Protein AF-A0A3B1DV76-F1 (afdb_monomer_lite)

Secondary structure (DSSP, 8-state):
-PPP-----EEEE-TTT--EEEE-HHHHHIIIIIS---TT----S-HHHHHHHHHHHHHHHHHHHHHH-SS--HHHHHHHHHHHHHHHHTTSS-GGGHHHHHHHHHTTTTSS---HHHHHHHHHHHHHHHHHHTT-

Sequence (136 aa):
TVAVTHYYDVARQCTDCGRMFIFFAAEQQHWYEDLQFGLDSDCVRCVPCRKQQQGIANIRQQYEDLFHQPDRTTDQCITMAECCLDLIERGVFTPKQTQRIHMLLNCVADEDTLGDRVVLIRKRLHNIERNSENAV

Structure (mmCIF, N/CA/C/O backbone):
data_AF-A0A3B1DV76-F1
#
_entry.id   AF-A0A3B1DV76-F1
#
loop_
_atom_site.group_PDB
_atom_site.id
_atom_site.type_symbol
_atom_site.label_atom_id
_atom_site.label_alt_id
_atom_site.label_comp_id
_atom_site.label_asym_id
_atom_site.label_entity_id
_atom_site.label_seq_id
_atom_site.pdbx_PDB_ins_code
_atom_site.Cartn_x
_atom_site.Cartn_y
_atom_site.Cartn_z
_atom_site.occupancy
_atom_site.B_iso_or_equiv
_atom_site.auth_seq_id
_atom_site.auth_comp_id
_atom_site.auth_asym_id
_atom_site.auth_atom_id
_atom_site.pdbx_PDB_model_num
ATOM 1 N N . THR A 1 1 ? 33.702 -2.768 -8.887 1.00 56.16 1 THR A N 1
ATOM 2 C CA . THR A 1 1 ? 32.423 -2.265 -9.424 1.00 56.16 1 THR A CA 1
ATOM 3 C C . THR A 1 1 ? 32.455 -2.411 -10.928 1.00 56.16 1 THR A C 1
ATOM 5 O O . THR A 1 1 ? 33.384 -1.922 -11.555 1.00 56.16 1 THR A O 1
ATOM 8 N N . VAL A 1 2 ? 31.522 -3.173 -11.502 1.00 56.81 2 VAL A N 1
ATOM 9 C CA . VAL A 1 2 ? 31.351 -3.228 -12.961 1.00 56.81 2 VAL A CA 1
ATOM 10 C C . VAL A 1 2 ? 30.721 -1.897 -13.358 1.00 56.81 2 VAL A C 1
ATOM 12 O O . VAL A 1 2 ? 29.646 -1.573 -12.862 1.00 56.81 2 VAL A O 1
ATOM 15 N N . ALA A 1 3 ? 31.407 -1.097 -14.170 1.00 59.94 3 ALA A N 1
ATOM 16 C CA . ALA A 1 3 ? 30.833 0.143 -14.672 1.00 59.94 3 ALA A CA 1
ATOM 17 C C . ALA A 1 3 ? 29.713 -0.205 -15.660 1.00 59.94 3 ALA A C 1
ATOM 19 O O . ALA A 1 3 ? 29.968 -0.873 -16.666 1.00 59.94 3 ALA A O 1
ATOM 20 N N . VAL A 1 4 ? 28.481 0.225 -15.376 1.00 67.81 4 VAL A N 1
ATOM 21 C CA . VAL A 1 4 ? 27.425 0.204 -16.391 1.00 67.81 4 VAL A CA 1
ATOM 22 C C . VAL A 1 4 ? 27.831 1.206 -17.450 1.00 67.81 4 VAL A C 1
ATOM 24 O O . VAL A 1 4 ? 28.042 2.378 -17.157 1.00 67.81 4 VAL A O 1
ATOM 27 N N . THR A 1 5 ? 28.009 0.736 -18.677 1.00 70.50 5 THR A N 1
ATOM 28 C CA . THR A 1 5 ? 28.458 1.616 -19.752 1.00 70.50 5 THR A CA 1
ATOM 29 C C . THR A 1 5 ? 27.288 2.388 -20.360 1.00 70.50 5 THR A C 1
ATOM 3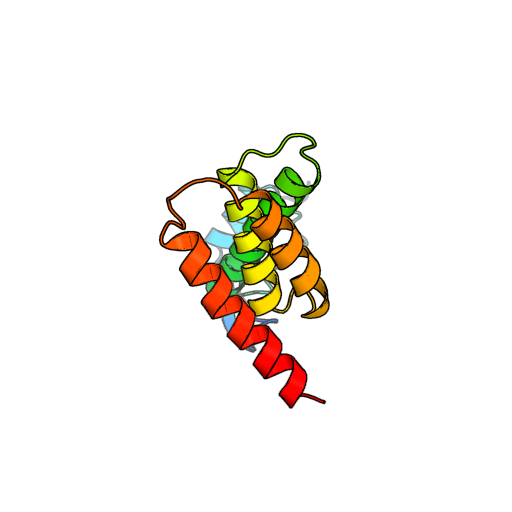1 O O . THR A 1 5 ? 27.499 3.511 -20.801 1.00 70.50 5 THR A O 1
ATOM 34 N N . HIS A 1 6 ? 26.070 1.818 -20.381 1.00 80.06 6 HIS A N 1
ATOM 35 C CA . HIS A 1 6 ? 24.884 2.420 -21.007 1.00 80.06 6 HIS A CA 1
ATOM 36 C C . HIS A 1 6 ? 23.571 1.862 -20.410 1.00 80.06 6 HIS A C 1
ATOM 38 O O . HIS A 1 6 ? 23.481 0.658 -20.161 1.00 80.06 6 HIS A O 1
ATOM 44 N N . TYR A 1 7 ? 22.544 2.709 -20.259 1.00 92.50 7 TYR A N 1
ATOM 45 C CA . TYR A 1 7 ? 21.154 2.319 -19.951 1.00 92.50 7 TYR A CA 1
ATOM 46 C C . TYR A 1 7 ? 20.286 2.376 -21.215 1.00 92.50 7 TYR A C 1
ATOM 48 O O . TYR A 1 7 ? 20.536 3.193 -22.101 1.00 92.50 7 TYR A O 1
ATOM 56 N N . TYR A 1 8 ? 19.257 1.533 -21.310 1.00 93.12 8 TYR A N 1
ATOM 57 C CA . TYR A 1 8 ? 18.388 1.449 -22.491 1.00 93.12 8 TYR A CA 1
ATOM 58 C C . TYR A 1 8 ? 16.941 1.169 -22.098 1.00 93.12 8 TYR A C 1
ATOM 60 O O . TYR A 1 8 ? 16.694 0.484 -21.116 1.00 93.12 8 TYR A O 1
ATOM 68 N N . ASP A 1 9 ? 15.974 1.677 -22.858 1.00 96.12 9 ASP A N 1
ATOM 69 C CA . ASP A 1 9 ? 14.558 1.434 -22.578 1.00 96.12 9 ASP A CA 1
ATOM 70 C C . ASP A 1 9 ? 14.209 -0.048 -22.752 1.00 96.12 9 ASP A C 1
ATOM 72 O O . ASP A 1 9 ? 14.526 -0.657 -23.777 1.00 96.12 9 ASP A O 1
ATOM 76 N N . VAL A 1 10 ? 13.522 -0.629 -21.764 1.00 95.19 10 VAL A N 1
ATOM 77 C CA . VAL A 1 10 ? 13.166 -2.052 -21.792 1.00 95.19 10 VAL A CA 1
ATOM 78 C C . VAL A 1 10 ? 11.679 -2.264 -21.582 1.00 95.19 10 VAL A C 1
ATOM 80 O O . VAL A 1 10 ? 11.111 -1.835 -20.581 1.00 95.19 10 VAL A O 1
ATOM 83 N N . ALA A 1 11 ? 11.035 -2.984 -22.500 1.00 97.06 11 ALA A N 1
ATOM 84 C CA . ALA A 1 11 ? 9.662 -3.425 -22.303 1.00 97.06 11 ALA A CA 1
ATOM 85 C C . ALA A 1 11 ? 9.591 -4.506 -21.208 1.00 97.06 11 ALA A C 1
ATOM 87 O O . ALA A 1 11 ? 10.357 -5.474 -21.199 1.00 97.06 11 ALA A O 1
ATOM 88 N N . ARG A 1 12 ? 8.643 -4.344 -20.287 1.00 97.06 12 ARG A N 1
ATOM 89 C CA . ARG A 1 12 ? 8.371 -5.234 -19.157 1.00 97.06 12 ARG A CA 1
ATOM 90 C C . ARG A 1 12 ? 6.877 -5.498 -19.045 1.00 97.06 12 ARG A C 1
ATOM 92 O O . ARG A 1 12 ? 6.055 -4.692 -19.483 1.00 97.06 12 ARG A O 1
ATOM 99 N N . GLN A 1 13 ? 6.530 -6.611 -18.413 1.00 97.94 13 GLN A N 1
ATOM 100 C CA . GLN A 1 13 ? 5.161 -6.928 -18.029 1.00 97.94 13 GLN A CA 1
ATOM 101 C C . GLN A 1 13 ? 5.034 -6.827 -16.511 1.00 97.94 13 GLN A C 1
ATOM 103 O O . GLN A 1 13 ? 5.850 -7.376 -15.777 1.00 97.94 13 GLN A O 1
ATOM 108 N N . CYS A 1 14 ? 4.027 -6.102 -16.028 1.00 98.19 14 CYS A N 1
ATOM 109 C CA . CYS A 1 14 ? 3.808 -5.944 -14.595 1.00 98.19 14 CYS A CA 1
ATOM 110 C C . CYS A 1 14 ? 3.360 -7.268 -13.970 1.00 98.19 14 CYS A C 1
ATOM 112 O O . CYS A 1 14 ? 2.336 -7.805 -14.381 1.00 98.19 14 CYS A O 1
ATOM 114 N N . THR A 1 15 ? 4.038 -7.730 -12.919 1.00 97.75 15 THR A N 1
ATOM 115 C CA . THR A 1 15 ? 3.650 -8.955 -12.194 1.00 97.75 15 THR A CA 1
ATOM 116 C C . THR A 1 15 ? 2.281 -8.847 -11.528 1.00 97.75 15 THR A C 1
ATOM 118 O O . THR A 1 15 ? 1.570 -9.837 -11.432 1.00 97.75 15 THR A O 1
ATOM 121 N N . ASP A 1 16 ? 1.907 -7.643 -11.080 1.00 96.38 16 ASP A N 1
ATOM 122 C CA . ASP A 1 16 ? 0.662 -7.435 -10.330 1.00 96.38 16 ASP A CA 1
ATOM 123 C C . ASP A 1 16 ? -0.565 -7.276 -11.249 1.00 96.38 16 ASP A C 1
ATOM 125 O O . ASP A 1 16 ? -1.567 -7.956 -11.061 1.00 96.38 16 ASP A O 1
ATOM 129 N N . CYS A 1 17 ? -0.514 -6.386 -12.251 1.00 97.12 17 CYS A N 1
ATOM 130 C CA . CYS A 1 17 ? -1.665 -6.104 -13.127 1.00 97.12 17 CYS A CA 1
ATOM 131 C C . CYS A 1 17 ? -1.543 -6.657 -14.556 1.00 97.12 17 CYS A C 1
ATOM 133 O O . CYS A 1 17 ? -2.433 -6.433 -15.371 1.00 97.12 17 CYS A O 1
ATOM 135 N N . GLY A 1 18 ? -0.433 -7.310 -14.907 1.00 97.62 18 GLY A N 1
ATOM 136 C CA . GLY A 1 18 ? -0.224 -7.927 -16.223 1.00 97.62 18 GLY A CA 1
ATOM 137 C C . GLY A 1 18 ? -0.007 -6.958 -17.390 1.00 97.62 18 GLY A C 1
ATOM 138 O O . GLY A 1 18 ? 0.259 -7.405 -18.506 1.00 97.62 18 GLY A O 1
ATOM 139 N N . ARG A 1 19 ? -0.098 -5.639 -17.176 1.00 97.69 19 ARG A N 1
ATOM 140 C CA . ARG A 1 19 ? 0.058 -4.651 -18.254 1.00 97.69 19 ARG A CA 1
ATOM 141 C C . ARG A 1 19 ? 1.511 -4.526 -18.714 1.00 97.69 19 ARG A C 1
ATOM 143 O O . ARG A 1 19 ? 2.430 -4.561 -17.890 1.00 97.69 19 ARG A O 1
ATOM 150 N N . MET A 1 20 ? 1.699 -4.278 -20.008 1.00 98.06 20 MET A N 1
ATOM 151 C CA . MET A 1 20 ? 3.000 -3.902 -20.562 1.00 98.06 20 MET A CA 1
ATOM 152 C C . MET A 1 20 ? 3.365 -2.471 -20.148 1.00 98.06 20 MET A C 1
ATOM 154 O O . MET A 1 20 ? 2.507 -1.587 -20.106 1.00 98.06 20 MET A O 1
ATOM 158 N N . PHE A 1 21 ? 4.633 -2.239 -19.827 1.00 98.00 21 PHE A N 1
ATOM 159 C CA . PHE A 1 21 ? 5.188 -0.917 -19.539 1.00 98.00 21 PHE A CA 1
ATOM 160 C C . PHE A 1 21 ? 6.670 -0.865 -19.925 1.00 98.00 21 PHE A C 1
ATOM 162 O O . PHE A 1 21 ? 7.278 -1.897 -20.195 1.00 98.00 21 PHE A O 1
ATOM 169 N N . ILE A 1 22 ? 7.243 0.336 -19.971 1.00 97.19 22 ILE A N 1
ATOM 170 C CA . ILE A 1 22 ? 8.665 0.536 -20.265 1.00 97.19 22 ILE A CA 1
ATOM 171 C C . ILE A 1 22 ? 9.390 0.842 -18.956 1.00 97.19 22 ILE A C 1
ATOM 173 O O . ILE A 1 22 ? 8.970 1.728 -18.211 1.00 97.19 22 ILE A O 1
ATOM 177 N N . PHE A 1 23 ? 10.462 0.103 -18.683 1.00 95.81 23 PHE A N 1
ATOM 178 C CA . PHE A 1 23 ? 11.481 0.478 -17.714 1.00 95.81 23 PHE A CA 1
ATOM 179 C C . PHE A 1 23 ? 12.488 1.377 -18.429 1.00 95.81 23 PHE A C 1
ATOM 181 O O . PHE A 1 23 ? 13.326 0.901 -19.196 1.00 95.81 23 PHE A O 1
ATOM 188 N N . PHE A 1 24 ? 12.336 2.687 -18.251 1.00 96.12 24 PHE A N 1
ATOM 189 C CA . PHE A 1 24 ? 13.107 3.672 -19.005 1.00 96.12 24 PHE A CA 1
ATOM 190 C C . PHE A 1 24 ? 14.581 3.663 -18.606 1.00 96.12 24 PHE A C 1
ATOM 192 O O . PHE A 1 24 ? 14.915 3.432 -17.443 1.00 96.12 24 PHE A O 1
ATOM 199 N N . ALA A 1 25 ? 15.456 3.999 -19.550 1.00 94.94 25 ALA A N 1
ATOM 200 C CA . ALA A 1 25 ? 16.884 4.178 -19.306 1.00 94.94 25 ALA A CA 1
ATOM 201 C C . ALA A 1 25 ? 17.153 5.196 -18.181 1.00 94.94 25 ALA A C 1
ATOM 203 O O . ALA A 1 25 ? 17.980 4.961 -17.305 1.00 94.94 25 ALA A O 1
ATOM 204 N N . ALA A 1 26 ? 16.395 6.297 -18.156 1.00 94.81 26 ALA A N 1
ATOM 205 C CA . ALA A 1 26 ? 16.487 7.303 -17.097 1.00 94.81 26 ALA A CA 1
ATOM 206 C C . ALA A 1 26 ? 16.046 6.761 -15.724 1.00 94.81 26 ALA A C 1
ATOM 208 O O . ALA A 1 26 ? 16.598 7.140 -14.695 1.00 94.81 26 ALA A O 1
ATOM 209 N N . GLU A 1 27 ? 15.060 5.857 -15.697 1.00 94.38 27 GLU A N 1
ATOM 210 C CA . GLU A 1 27 ? 14.607 5.230 -14.455 1.00 94.38 27 GLU A CA 1
ATOM 211 C C . GLU A 1 27 ? 15.655 4.245 -13.921 1.00 94.38 27 GLU A C 1
ATOM 213 O O . GLU A 1 27 ? 15.919 4.232 -12.723 1.00 94.38 27 GLU A O 1
ATOM 218 N N . GLN A 1 28 ? 16.290 3.474 -14.807 1.00 94.00 28 GLN A N 1
ATOM 219 C CA . GLN A 1 28 ? 17.423 2.607 -14.473 1.00 94.00 28 GLN A CA 1
ATOM 220 C C . GLN A 1 28 ? 18.572 3.402 -13.864 1.00 94.00 28 GLN A C 1
ATOM 222 O O . GLN A 1 28 ? 19.035 3.062 -12.778 1.00 94.00 28 GLN A O 1
ATOM 227 N N . GLN A 1 29 ? 18.980 4.490 -14.525 1.00 93.56 29 GLN A N 1
ATOM 228 C CA . GLN A 1 29 ? 20.029 5.365 -14.015 1.00 93.56 29 GLN A CA 1
ATOM 229 C C . GLN A 1 29 ? 19.715 5.832 -12.593 1.00 93.56 29 GLN A C 1
ATOM 231 O O . GLN A 1 29 ? 20.523 5.642 -11.691 1.00 93.56 29 GLN A O 1
ATOM 236 N N . HIS A 1 30 ? 18.509 6.358 -12.373 1.00 93.88 30 HIS A N 1
ATOM 237 C CA . HIS A 1 30 ? 18.086 6.807 -11.051 1.00 93.88 30 HIS A CA 1
ATOM 238 C C . HIS A 1 30 ? 18.117 5.676 -10.005 1.00 93.88 30 HIS A C 1
ATOM 240 O O . HIS A 1 30 ? 18.582 5.869 -8.884 1.00 93.88 30 HIS A O 1
ATOM 246 N N . TRP A 1 31 ? 17.653 4.473 -10.357 1.00 93.31 31 TRP A N 1
ATOM 247 C CA . TRP A 1 31 ? 17.644 3.327 -9.442 1.00 93.31 31 TRP A CA 1
ATOM 248 C C . TRP A 1 31 ? 19.051 2.908 -9.016 1.00 93.31 31 TRP A C 1
ATOM 250 O O . TRP A 1 31 ? 19.285 2.651 -7.835 1.00 93.31 31 TRP A O 1
ATOM 260 N N . TYR A 1 32 ? 19.981 2.829 -9.961 1.00 91.94 32 TYR A N 1
ATOM 261 C CA . TYR A 1 32 ? 21.314 2.304 -9.685 1.00 91.94 32 TYR A CA 1
ATOM 262 C C . TYR A 1 32 ? 22.270 3.370 -9.143 1.00 91.94 32 TYR A C 1
ATOM 264 O O . TYR A 1 32 ? 23.082 3.072 -8.271 1.00 91.94 32 TYR A O 1
ATOM 272 N N . GLU A 1 33 ? 22.173 4.611 -9.619 1.00 92.94 33 GLU A N 1
ATOM 273 C CA . GLU A 1 33 ? 23.104 5.686 -9.257 1.00 92.94 33 GLU A CA 1
ATOM 274 C C . GLU A 1 33 ? 22.601 6.534 -8.091 1.00 92.94 33 GLU A C 1
ATOM 276 O O . GLU A 1 33 ? 23.381 6.846 -7.196 1.00 92.94 33 GLU A O 1
ATOM 281 N N . ASP A 1 34 ? 21.312 6.868 -8.037 1.00 94.25 34 ASP A N 1
ATOM 282 C CA . ASP A 1 34 ? 20.800 7.734 -6.968 1.00 94.25 34 ASP A CA 1
ATOM 283 C C . ASP A 1 34 ? 20.286 6.911 -5.782 1.00 94.25 34 ASP A C 1
ATOM 285 O O . ASP A 1 34 ? 20.599 7.207 -4.629 1.00 94.25 34 ASP A O 1
ATOM 289 N N . LEU A 1 35 ? 19.519 5.849 -6.054 1.00 92.88 35 LEU A N 1
ATOM 290 C CA . LEU A 1 35 ? 18.952 4.978 -5.014 1.00 92.88 35 LEU A CA 1
ATOM 291 C C . LEU A 1 35 ? 19.892 3.839 -4.592 1.00 92.88 35 LEU A C 1
ATOM 293 O O . LEU A 1 35 ? 19.595 3.147 -3.618 1.00 92.88 35 LEU A O 1
ATOM 297 N N . GLN A 1 36 ? 21.021 3.662 -5.289 1.00 92.75 36 GLN A N 1
ATOM 298 C CA . GLN A 1 36 ? 22.057 2.666 -4.982 1.00 92.75 36 GLN A CA 1
ATOM 299 C C . GLN A 1 36 ? 21.534 1.216 -4.955 1.00 92.75 36 GLN A C 1
ATOM 301 O O . GLN A 1 36 ? 22.038 0.371 -4.211 1.00 92.75 36 GLN A O 1
ATOM 306 N N . PHE A 1 37 ? 20.518 0.903 -5.764 1.00 90.38 37 PHE A N 1
ATOM 307 C CA . PHE A 1 37 ? 20.087 -0.480 -5.956 1.00 90.38 37 PHE A CA 1
ATOM 308 C C . PHE A 1 37 ? 21.152 -1.294 -6.699 1.00 90.38 37 PHE A C 1
ATOM 310 O O . PHE A 1 37 ? 21.904 -0.772 -7.522 1.00 90.38 37 PHE A O 1
ATOM 317 N N . GLY A 1 38 ? 21.209 -2.600 -6.418 1.00 87.56 38 GLY A N 1
ATOM 318 C CA . GLY A 1 38 ? 22.108 -3.512 -7.122 1.00 87.56 38 GLY A CA 1
ATOM 319 C C . GLY A 1 38 ? 21.780 -3.570 -8.614 1.00 87.56 38 GLY A C 1
ATOM 320 O O . GLY A 1 38 ? 20.614 -3.483 -8.992 1.00 87.56 38 GLY A O 1
ATOM 321 N N . LEU A 1 39 ? 22.794 -3.738 -9.468 1.00 85.06 39 LEU A N 1
ATOM 322 C CA . LEU A 1 39 ? 22.619 -3.821 -10.929 1.00 85.06 39 LEU A CA 1
ATOM 323 C C . LEU A 1 39 ? 21.778 -5.026 -11.383 1.00 85.06 39 LEU A C 1
ATOM 325 O O . LEU A 1 39 ? 21.317 -5.072 -12.517 1.00 85.06 39 LEU A O 1
ATOM 329 N N . ASP A 1 40 ? 21.592 -6.004 -10.502 1.00 86.69 40 ASP A N 1
ATOM 330 C CA . ASP A 1 40 ? 20.695 -7.148 -10.651 1.00 86.69 40 ASP A CA 1
ATOM 331 C C . ASP A 1 40 ? 19.226 -6.819 -10.326 1.00 86.69 40 ASP A C 1
ATOM 333 O O . ASP A 1 40 ? 18.339 -7.635 -10.581 1.00 86.69 40 ASP A O 1
ATOM 337 N N . SER A 1 41 ? 18.945 -5.627 -9.792 1.00 89.56 41 SER A N 1
ATOM 338 C CA . SER A 1 41 ? 17.584 -5.173 -9.501 1.00 89.56 41 SER A CA 1
ATOM 339 C C . SER A 1 41 ? 16.832 -4.882 -10.796 1.00 89.56 41 SER A C 1
ATOM 341 O O . SER A 1 41 ? 17.287 -4.094 -11.625 1.00 89.56 41 SER A O 1
ATOM 343 N N . ASP A 1 42 ? 15.646 -5.474 -10.947 1.00 89.94 42 ASP A N 1
ATOM 344 C CA . ASP A 1 42 ? 14.792 -5.304 -12.125 1.00 89.94 42 ASP A CA 1
ATOM 345 C C . ASP A 1 42 ? 13.449 -4.657 -11.769 1.00 89.94 42 ASP A C 1
ATOM 347 O O . ASP A 1 42 ? 12.883 -4.823 -10.681 1.00 89.94 42 ASP A O 1
ATOM 351 N N . CYS A 1 43 ? 12.901 -3.928 -12.734 1.00 93.62 43 CYS A N 1
ATOM 352 C CA . CYS A 1 43 ? 11.614 -3.279 -12.604 1.00 93.62 43 CYS A CA 1
ATOM 353 C C . CYS A 1 43 ? 10.500 -4.240 -13.035 1.00 93.62 43 CYS A C 1
ATOM 355 O O . CYS A 1 43 ? 10.101 -4.292 -14.196 1.00 93.62 43 CYS A O 1
ATOM 357 N N . VAL A 1 44 ? 9.982 -5.010 -12.075 1.00 95.81 44 VAL A N 1
ATOM 358 C CA . VAL A 1 44 ? 8.957 -6.049 -12.322 1.00 95.81 44 VAL A CA 1
ATOM 359 C C . VAL A 1 44 ? 7.512 -5.547 -12.184 1.00 95.81 44 VAL A C 1
ATOM 361 O O . VAL A 1 44 ? 6.555 -6.239 -12.526 1.00 95.81 44 VAL A O 1
ATOM 364 N N . ARG A 1 45 ? 7.323 -4.320 -11.689 1.00 97.31 45 ARG A N 1
ATOM 365 C CA . ARG A 1 45 ? 6.007 -3.693 -11.488 1.00 97.31 45 ARG A CA 1
ATOM 366 C C . ARG A 1 45 ? 5.956 -2.338 -12.154 1.00 97.31 45 ARG A C 1
ATOM 368 O O . ARG A 1 45 ? 6.904 -1.570 -12.052 1.00 97.31 45 ARG A O 1
ATOM 375 N N . CYS A 1 46 ? 4.816 -2.004 -12.742 1.00 97.12 46 CYS A N 1
ATOM 376 C CA . CYS A 1 46 ? 4.586 -0.684 -13.317 1.00 97.12 46 CYS A CA 1
ATOM 377 C C . CYS A 1 46 ? 4.432 0.416 -12.243 1.00 97.12 46 CYS A C 1
ATOM 379 O O . CYS A 1 46 ? 4.113 0.124 -11.090 1.00 97.12 46 CYS A O 1
ATOM 381 N N . VAL A 1 47 ? 4.587 1.691 -12.636 1.00 95.12 47 VAL A N 1
ATOM 382 C CA . VAL A 1 47 ? 4.533 2.857 -11.722 1.00 95.12 47 VAL A CA 1
ATOM 383 C C . VAL A 1 47 ? 3.299 2.859 -10.796 1.00 95.12 47 VAL A C 1
ATOM 385 O O . VAL A 1 47 ? 3.494 2.990 -9.588 1.00 95.12 47 VAL A O 1
ATOM 388 N N . PRO A 1 48 ? 2.050 2.672 -11.274 1.00 96.75 48 PRO A N 1
ATOM 389 C CA . PRO A 1 48 ? 0.875 2.666 -10.403 1.00 96.75 48 PRO A CA 1
ATOM 390 C C . PRO A 1 48 ? 0.892 1.531 -9.382 1.00 96.75 48 PRO A C 1
ATOM 392 O O . PRO A 1 48 ? 0.627 1.779 -8.211 1.00 96.75 48 PRO A O 1
ATOM 395 N N . CYS A 1 49 ? 1.271 0.313 -9.787 1.00 96.94 49 CYS A N 1
ATOM 396 C CA . CYS A 1 49 ? 1.389 -0.810 -8.854 1.00 96.94 49 CYS A CA 1
ATOM 397 C C . CYS A 1 49 ? 2.491 -0.553 -7.820 1.00 96.94 49 CYS A C 1
ATOM 399 O O . CYS A 1 49 ? 2.275 -0.784 -6.638 1.00 96.94 49 CYS A O 1
ATOM 401 N N . ARG A 1 50 ? 3.644 0.008 -8.214 1.00 95.00 50 ARG A N 1
ATOM 402 C CA . ARG A 1 50 ? 4.691 0.384 -7.247 1.00 95.00 50 ARG A CA 1
ATOM 403 C C . ARG A 1 50 ? 4.211 1.452 -6.267 1.00 95.00 50 ARG A C 1
ATOM 405 O O . ARG A 1 50 ? 4.450 1.315 -5.074 1.00 95.00 50 ARG A O 1
ATOM 412 N N . LYS A 1 51 ? 3.492 2.476 -6.736 1.00 95.50 51 LYS A N 1
ATOM 413 C CA . LYS A 1 51 ? 2.891 3.509 -5.873 1.00 95.50 51 LYS A CA 1
ATOM 414 C C . LYS A 1 51 ? 1.859 2.923 -4.910 1.00 95.50 51 LYS A C 1
ATOM 416 O O . LYS A 1 51 ? 1.829 3.311 -3.748 1.00 95.50 51 LYS A O 1
ATOM 421 N N . GLN A 1 52 ? 1.059 1.962 -5.365 1.00 95.56 52 GLN A N 1
ATOM 422 C CA . GLN A 1 52 ? 0.119 1.243 -4.511 1.00 95.56 52 GLN A CA 1
ATOM 423 C C . GLN A 1 52 ? 0.846 0.439 -3.424 1.00 95.56 52 GLN A C 1
ATOM 425 O O . GLN A 1 52 ? 0.482 0.546 -2.256 1.00 95.56 52 GLN A O 1
ATOM 430 N N . GLN A 1 53 ? 1.899 -0.304 -3.785 1.00 95.25 53 GLN A N 1
ATOM 431 C CA . GLN A 1 53 ? 2.720 -1.052 -2.825 1.00 95.25 53 GLN A CA 1
ATOM 432 C C . GLN A 1 53 ? 3.413 -0.124 -1.819 1.00 95.25 53 GLN A C 1
ATOM 434 O O . GLN A 1 53 ? 3.410 -0.408 -0.627 1.00 95.25 53 GLN A O 1
ATOM 439 N N . GLN A 1 54 ? 3.941 1.018 -2.269 1.00 95.38 54 GLN A N 1
ATOM 440 C CA . GLN A 1 54 ? 4.498 2.048 -1.385 1.00 95.38 54 GLN A CA 1
ATOM 441 C C . GLN A 1 54 ? 3.440 2.589 -0.415 1.00 95.38 54 GLN A C 1
ATOM 443 O O . GLN A 1 54 ? 3.707 2.710 0.774 1.00 95.38 54 GLN A O 1
ATOM 448 N N . GLY A 1 55 ? 2.222 2.859 -0.893 1.00 96.62 55 GLY A N 1
ATOM 449 C CA . GLY A 1 55 ? 1.114 3.279 -0.035 1.00 96.62 55 GLY A CA 1
ATOM 450 C C . GLY A 1 55 ? 0.766 2.232 1.027 1.00 96.62 55 GLY A C 1
ATOM 451 O O . GLY A 1 55 ? 0.612 2.577 2.194 1.00 96.62 55 GLY A O 1
ATOM 452 N N . ILE A 1 56 ? 0.708 0.951 0.647 1.00 96.62 56 ILE A N 1
ATOM 453 C CA . ILE A 1 56 ? 0.500 -0.162 1.586 1.00 96.62 56 ILE A CA 1
ATOM 454 C C . ILE A 1 56 ? 1.629 -0.228 2.619 1.00 96.62 56 ILE A C 1
ATOM 456 O O . ILE A 1 56 ? 1.351 -0.346 3.810 1.00 96.62 56 ILE A O 1
ATOM 460 N N . ALA A 1 57 ? 2.886 -0.135 2.178 1.00 96.69 57 ALA A N 1
ATOM 461 C CA . ALA A 1 57 ? 4.050 -0.166 3.058 1.00 96.69 57 ALA A CA 1
ATOM 462 C C . ALA A 1 57 ? 4.030 0.992 4.066 1.00 96.69 57 ALA A C 1
ATOM 464 O O . ALA A 1 57 ? 4.274 0.765 5.245 1.00 96.69 57 ALA A O 1
ATOM 465 N N . ASN A 1 58 ? 3.651 2.197 3.635 1.00 97.50 58 ASN A N 1
ATOM 466 C CA . ASN A 1 58 ? 3.535 3.359 4.516 1.00 97.50 58 ASN A CA 1
ATOM 467 C C . ASN A 1 58 ? 2.443 3.171 5.580 1.00 97.50 58 ASN A C 1
ATOM 469 O O . ASN A 1 58 ? 2.692 3.414 6.757 1.00 97.50 58 ASN A O 1
ATOM 473 N N . ILE A 1 59 ? 1.254 2.696 5.185 1.00 97.50 59 ILE A N 1
ATOM 474 C CA . ILE A 1 59 ? 0.155 2.414 6.128 1.00 97.50 59 ILE A CA 1
ATOM 475 C C . ILE A 1 59 ? 0.578 1.330 7.125 1.00 97.50 59 ILE A C 1
ATOM 477 O O . ILE A 1 59 ? 0.292 1.420 8.317 1.00 97.50 59 ILE A O 1
ATOM 481 N N . ARG A 1 60 ? 1.282 0.300 6.644 1.00 96.75 60 ARG A N 1
ATOM 482 C CA . ARG A 1 60 ? 1.800 -0.773 7.491 1.00 96.75 60 ARG A CA 1
ATOM 483 C C . ARG A 1 60 ? 2.838 -0.262 8.486 1.00 96.75 60 ARG A C 1
ATOM 485 O O . ARG A 1 60 ? 2.731 -0.605 9.657 1.00 96.75 60 ARG A O 1
ATOM 492 N N . GLN A 1 61 ? 3.780 0.567 8.044 1.00 97.06 61 GLN A N 1
ATOM 493 C CA . GLN A 1 61 ? 4.770 1.181 8.925 1.00 97.06 61 GLN A CA 1
ATOM 494 C C . GLN A 1 61 ? 4.080 2.009 10.012 1.00 97.06 61 GLN A C 1
ATOM 496 O O . GLN A 1 61 ? 4.333 1.797 11.189 1.00 97.06 61 GLN A O 1
ATOM 501 N N . GLN A 1 62 ? 3.126 2.866 9.635 1.00 97.38 62 GLN A N 1
ATOM 502 C CA . GLN A 1 62 ? 2.365 3.674 10.589 1.00 97.38 62 GLN A CA 1
ATOM 503 C C . GLN A 1 62 ? 1.594 2.811 11.600 1.00 97.38 62 GLN A C 1
ATOM 505 O O . GLN A 1 62 ? 1.572 3.117 12.793 1.00 97.38 62 GLN A O 1
ATOM 510 N N . TYR A 1 63 ? 0.975 1.719 11.145 1.00 96.81 63 TYR A N 1
ATOM 511 C CA . TYR A 1 63 ? 0.340 0.750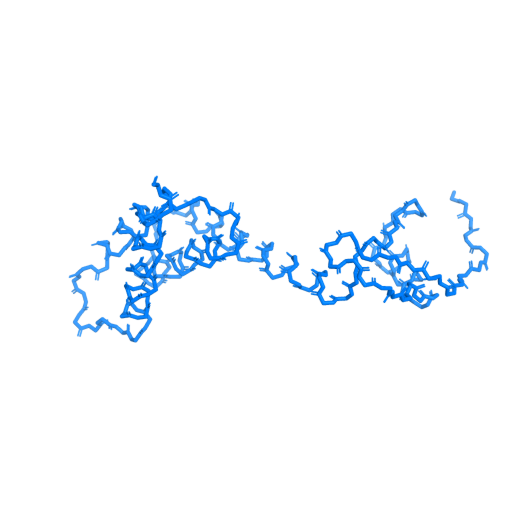 12.035 1.00 96.81 63 TYR A CA 1
ATOM 512 C C . TYR A 1 63 ? 1.351 0.121 13.003 1.00 96.81 63 TYR A C 1
ATOM 514 O O . TYR A 1 63 ? 1.060 0.023 14.193 1.00 96.81 63 TYR A O 1
ATOM 522 N N . GLU A 1 64 ? 2.512 -0.316 12.513 1.00 95.81 64 GLU A N 1
ATOM 523 C CA . GLU A 1 64 ? 3.554 -0.956 13.322 1.00 95.81 64 GLU A CA 1
ATOM 524 C C . GLU A 1 64 ? 4.136 0.021 14.354 1.00 95.81 64 GLU A C 1
ATOM 526 O O . GLU A 1 64 ? 4.265 -0.346 15.521 1.00 95.81 64 GLU A O 1
ATOM 531 N N . ASP A 1 65 ? 4.391 1.272 13.976 1.00 96.31 65 ASP A N 1
ATOM 532 C CA . ASP A 1 65 ? 4.870 2.320 14.883 1.00 96.31 65 ASP A CA 1
ATOM 533 C C . ASP A 1 65 ? 3.871 2.556 16.026 1.00 96.31 65 ASP A C 1
ATOM 535 O O . ASP A 1 65 ? 4.231 2.522 17.206 1.00 96.31 65 ASP A O 1
ATOM 539 N N . LEU A 1 66 ? 2.584 2.709 15.690 1.00 95.75 66 LEU A N 1
ATOM 540 C CA . LEU A 1 66 ? 1.521 2.901 16.678 1.00 95.75 66 LEU A CA 1
ATOM 541 C C . LEU A 1 66 ? 1.291 1.651 17.527 1.00 95.75 66 LEU A C 1
ATOM 543 O O . LEU A 1 66 ? 1.004 1.773 18.716 1.00 95.75 66 LEU A O 1
ATOM 547 N N . PHE A 1 67 ? 1.430 0.453 16.959 1.00 93.06 67 PHE A N 1
ATOM 548 C CA . PHE A 1 67 ? 1.255 -0.809 17.677 1.00 93.06 67 PHE A CA 1
ATOM 549 C C . PHE A 1 67 ? 2.252 -0.950 18.833 1.00 93.06 67 PHE A C 1
ATOM 551 O O . PHE A 1 67 ? 1.858 -1.364 19.926 1.00 93.06 67 PHE A O 1
ATOM 558 N N . HIS A 1 68 ? 3.509 -0.558 18.618 1.00 92.19 68 HIS A N 1
ATOM 559 C CA . HIS A 1 68 ? 4.565 -0.628 19.631 1.00 92.19 68 HIS A CA 1
ATOM 560 C C . HIS A 1 68 ? 4.545 0.535 20.635 1.00 92.19 68 HIS A C 1
ATOM 562 O O . HIS A 1 68 ? 5.285 0.495 21.617 1.00 92.19 68 HIS A O 1
ATOM 568 N N . GLN A 1 69 ? 3.700 1.550 20.433 1.00 91.81 69 GLN A N 1
ATOM 569 C CA . GLN A 1 69 ? 3.580 2.670 21.361 1.00 91.81 69 GLN A CA 1
ATOM 570 C C . GLN A 1 69 ? 2.724 2.279 22.588 1.00 91.81 69 GLN A C 1
ATOM 572 O O . GLN A 1 69 ? 1.551 1.939 22.416 1.00 91.81 69 GLN A O 1
ATOM 577 N N . PRO A 1 70 ? 3.267 2.323 23.823 1.00 84.12 70 PRO A N 1
ATOM 578 C CA . PRO A 1 70 ? 2.545 1.883 25.021 1.00 84.12 70 PRO A CA 1
ATOM 579 C C . PRO A 1 70 ? 1.402 2.835 25.404 1.00 84.12 70 PRO A C 1
ATOM 581 O O . PRO A 1 70 ? 0.290 2.377 25.658 1.00 84.12 70 PRO A O 1
ATOM 584 N N . ASP A 1 71 ? 1.649 4.146 25.350 1.00 88.00 71 ASP A N 1
ATOM 585 C CA . ASP A 1 71 ? 0.694 5.189 25.733 1.00 88.00 71 ASP A CA 1
ATOM 586 C C . ASP A 1 71 ? 0.221 5.947 24.485 1.00 88.00 71 ASP A C 1
ATOM 588 O O . ASP A 1 71 ? 0.792 6.969 24.093 1.00 88.00 71 ASP A O 1
ATOM 592 N N . ARG A 1 72 ? -0.787 5.401 23.796 1.00 90.44 72 ARG A N 1
ATOM 593 C CA . ARG A 1 72 ? -1.410 6.047 22.629 1.00 90.44 72 ARG A CA 1
ATOM 594 C C . ARG A 1 72 ? -2.441 7.081 23.072 1.00 90.44 72 ARG A C 1
ATOM 596 O O . ARG A 1 72 ? -3.272 6.801 23.931 1.00 90.44 72 ARG A O 1
ATOM 603 N N . THR A 1 73 ? -2.437 8.244 22.428 1.00 91.06 73 THR A N 1
ATOM 604 C CA . THR A 1 73 ? -3.530 9.219 22.552 1.00 91.06 73 THR A CA 1
ATOM 605 C C . THR A 1 73 ? -4.800 8.723 21.853 1.00 91.06 73 THR A C 1
ATOM 607 O O . THR A 1 73 ? -4.758 7.814 21.020 1.00 91.06 73 THR A O 1
ATOM 610 N N . THR A 1 74 ? -5.937 9.362 22.132 1.00 89.12 74 THR A N 1
ATOM 611 C CA . THR A 1 74 ? -7.213 9.111 21.444 1.00 89.12 74 THR A CA 1
ATOM 612 C C . THR A 1 74 ? -7.066 9.188 19.919 1.00 89.12 74 THR A C 1
ATOM 614 O O . THR A 1 74 ? -7.466 8.267 19.207 1.00 89.12 74 THR A O 1
ATOM 617 N N . ASP A 1 75 ? -6.415 10.237 19.409 1.00 89.25 75 ASP A N 1
ATOM 618 C CA . ASP A 1 75 ? -6.167 10.419 17.973 1.00 89.25 75 ASP A CA 1
ATOM 619 C C . ASP A 1 75 ? -5.286 9.306 17.380 1.00 89.25 75 ASP A C 1
ATOM 621 O O . ASP A 1 75 ? -5.547 8.804 16.284 1.00 89.25 75 ASP A O 1
ATOM 625 N N . GLN A 1 76 ? -4.282 8.852 18.131 1.00 92.44 76 GLN A N 1
ATOM 626 C CA . GLN A 1 76 ? -3.422 7.740 17.730 1.00 92.44 76 GLN A CA 1
ATOM 627 C C . GLN A 1 76 ? -4.178 6.406 17.704 1.00 92.44 76 GLN A C 1
ATOM 629 O O . GLN A 1 76 ? -3.963 5.605 16.796 1.00 92.44 76 GLN A O 1
ATOM 634 N N . CYS A 1 77 ? -5.107 6.175 18.635 1.00 91.94 77 CYS A N 1
ATOM 635 C CA . CYS A 1 77 ? -5.999 5.014 18.603 1.00 91.94 77 CYS A CA 1
ATOM 636 C C . CYS A 1 77 ? -6.920 5.033 17.371 1.00 91.94 77 CYS A C 1
ATOM 638 O O . CYS A 1 77 ? -7.057 4.007 16.700 1.00 91.94 77 CYS A O 1
ATOM 640 N N . ILE A 1 78 ? -7.494 6.193 17.028 1.00 92.50 78 ILE A N 1
ATOM 641 C CA . ILE A 1 78 ? -8.323 6.364 15.822 1.00 92.50 78 ILE A CA 1
ATOM 642 C C . ILE A 1 78 ? -7.485 6.112 14.562 1.00 92.50 78 ILE A C 1
ATOM 644 O O . ILE A 1 78 ? -7.877 5.327 13.702 1.00 92.50 78 ILE A O 1
ATOM 648 N N . THR A 1 79 ? -6.301 6.715 14.480 1.00 94.81 79 THR A N 1
ATOM 649 C CA . THR A 1 79 ? -5.381 6.557 13.345 1.00 94.81 79 THR A CA 1
ATOM 650 C C . THR A 1 79 ? -4.939 5.103 13.171 1.00 94.81 79 THR A C 1
ATOM 652 O O . THR A 1 79 ? -4.912 4.575 12.059 1.00 94.81 79 THR A O 1
ATOM 655 N N . MET A 1 80 ? -4.652 4.402 14.270 1.00 95.25 80 MET A N 1
ATOM 656 C CA . MET A 1 80 ? -4.305 2.982 14.232 1.00 95.25 80 MET A CA 1
ATOM 657 C C . MET A 1 80 ? -5.482 2.120 13.749 1.00 95.25 80 MET A C 1
ATOM 659 O O . MET A 1 80 ? -5.278 1.157 13.003 1.00 95.25 80 MET A O 1
ATOM 663 N N . ALA A 1 81 ? -6.712 2.467 14.138 1.00 94.81 81 ALA A N 1
ATOM 664 C CA . ALA A 1 81 ? -7.921 1.797 13.670 1.00 94.81 81 ALA A CA 1
ATOM 665 C C . ALA A 1 81 ? -8.138 2.004 12.160 1.00 94.81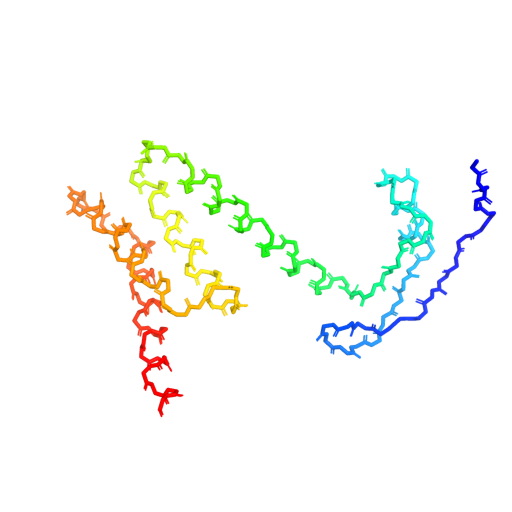 81 ALA A C 1
ATOM 667 O O . ALA A 1 81 ? -8.445 1.038 11.459 1.00 94.81 81 ALA A O 1
ATOM 668 N N . GLU A 1 82 ? -7.908 3.217 11.647 1.00 95.62 82 GLU A N 1
ATOM 669 C CA . GLU A 1 82 ? -7.937 3.522 10.208 1.00 95.62 82 GLU A CA 1
ATOM 670 C C . GLU A 1 82 ? -6.896 2.709 9.437 1.00 95.62 82 GLU A C 1
ATOM 672 O O . GLU A 1 82 ? -7.240 2.090 8.431 1.00 95.62 82 GLU A O 1
ATOM 677 N N . CYS A 1 83 ? -5.659 2.628 9.939 1.00 97.12 83 CYS A N 1
ATOM 678 C CA . CYS A 1 83 ? -4.611 1.826 9.307 1.00 97.12 83 CYS A CA 1
ATOM 679 C C . CYS A 1 83 ? -4.991 0.3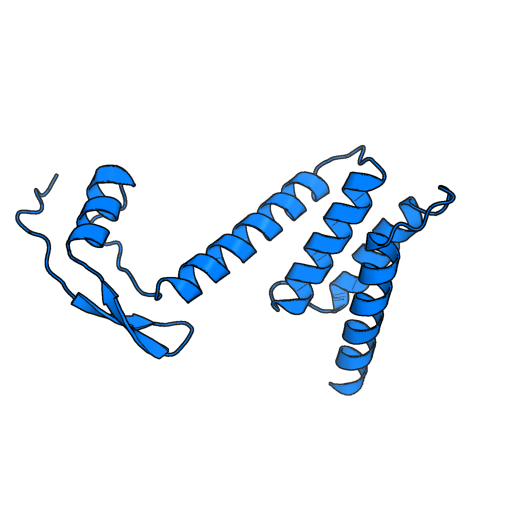38 9.259 1.00 97.12 83 CYS A C 1
ATOM 681 O O . CYS A 1 83 ? -4.858 -0.306 8.221 1.00 97.12 83 CYS A O 1
ATOM 683 N N . CYS A 1 84 ? -5.499 -0.215 10.367 1.00 95.94 84 CYS A N 1
ATOM 684 C CA . CYS A 1 84 ? -5.949 -1.608 10.424 1.00 95.94 84 CYS A CA 1
ATOM 685 C C . CYS A 1 84 ? -7.048 -1.881 9.384 1.00 95.94 84 CYS A C 1
ATOM 687 O O . CYS A 1 84 ? -6.986 -2.859 8.640 1.00 95.94 84 CYS A O 1
ATOM 689 N N . LEU A 1 85 ? -8.023 -0.978 9.295 1.00 95.69 85 LEU A N 1
ATOM 690 C CA . LEU A 1 85 ? -9.132 -1.052 8.354 1.00 95.69 85 LEU A CA 1
ATOM 691 C C . LEU A 1 85 ? -8.658 -0.976 6.895 1.00 95.69 85 LEU A C 1
ATOM 693 O O . LEU A 1 85 ? -9.046 -1.804 6.072 1.00 95.69 85 LEU A O 1
ATOM 697 N N . ASP A 1 86 ? -7.762 -0.037 6.592 1.00 96.31 86 ASP A N 1
ATOM 698 C CA . ASP A 1 86 ? -7.156 0.124 5.272 1.00 96.31 86 ASP A CA 1
ATOM 699 C C . ASP A 1 86 ? -6.382 -1.118 4.822 1.00 96.31 86 ASP A C 1
ATOM 701 O O . ASP A 1 86 ? -6.424 -1.479 3.641 1.00 96.31 86 ASP A O 1
ATOM 705 N N . LEU A 1 87 ? -5.683 -1.775 5.750 1.00 96.38 87 LEU A N 1
ATOM 706 C CA . LEU A 1 87 ? -4.945 -3.008 5.490 1.00 96.38 87 LEU A CA 1
ATOM 707 C C . LEU A 1 87 ? -5.880 -4.204 5.273 1.00 96.38 87 LEU A C 1
ATOM 709 O O . LEU A 1 87 ? -5.558 -5.063 4.451 1.00 96.38 87 LEU A O 1
ATOM 713 N N . ILE A 1 88 ? -7.036 -4.260 5.945 1.00 95.00 88 ILE A N 1
ATOM 714 C CA . ILE A 1 88 ? -8.051 -5.295 5.689 1.00 95.00 88 ILE A CA 1
ATOM 715 C C . ILE A 1 88 ? -8.676 -5.106 4.305 1.00 95.00 88 ILE A C 1
ATOM 717 O O . ILE A 1 88 ? -8.726 -6.051 3.521 1.00 95.00 88 ILE A O 1
ATOM 721 N N . GLU A 1 89 ? -9.100 -3.888 3.962 1.00 94.00 89 GLU A N 1
ATOM 722 C CA . GLU A 1 89 ? -9.710 -3.596 2.655 1.00 94.00 89 GLU A CA 1
ATOM 723 C C . GLU A 1 89 ? -8.753 -3.861 1.484 1.00 94.00 89 GLU A C 1
ATOM 725 O O . GLU A 1 89 ? -9.185 -4.225 0.392 1.00 94.00 89 GLU A O 1
ATOM 730 N N . ARG A 1 90 ? -7.442 -3.719 1.712 1.00 93.62 90 ARG A N 1
ATOM 731 C CA . ARG A 1 90 ? -6.392 -4.027 0.727 1.00 93.62 90 ARG A CA 1
ATOM 732 C C . ARG A 1 90 ? -5.974 -5.502 0.723 1.00 93.62 90 ARG A C 1
ATOM 734 O O . ARG A 1 90 ? -5.060 -5.859 -0.015 1.00 93.62 90 ARG A O 1
ATOM 741 N N . GLY A 1 91 ? -6.607 -6.347 1.538 1.00 92.31 91 GLY A N 1
ATOM 742 C CA . GLY A 1 91 ? -6.323 -7.781 1.630 1.00 92.31 91 GLY A CA 1
ATOM 743 C C . GLY A 1 91 ? -4.980 -8.127 2.280 1.00 92.31 91 GLY A C 1
ATOM 744 O O . GLY A 1 91 ? -4.538 -9.268 2.192 1.00 92.31 91 GLY A O 1
ATOM 745 N N . VAL A 1 92 ? -4.321 -7.161 2.928 1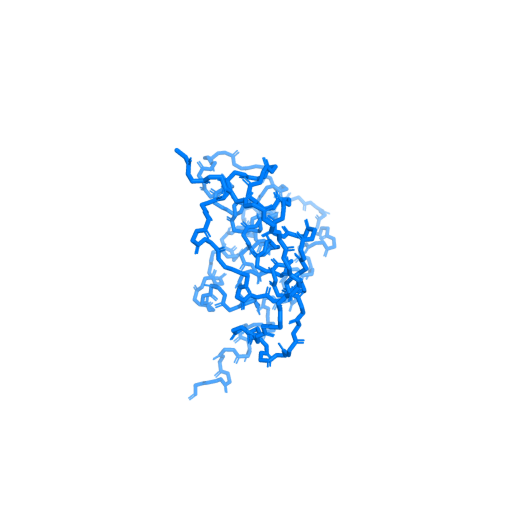.00 93.81 92 VAL A N 1
ATOM 746 C CA . VAL A 1 92 ? -3.063 -7.378 3.660 1.00 93.81 92 VAL A CA 1
ATOM 747 C C . VAL A 1 92 ? -3.351 -8.019 5.015 1.00 93.81 92 VAL A C 1
ATOM 749 O O . VAL A 1 92 ? -2.653 -8.941 5.434 1.00 93.81 92 VAL A O 1
ATOM 752 N N . PHE A 1 93 ? -4.395 -7.546 5.698 1.00 94.25 93 PHE A N 1
ATOM 753 C CA . PHE A 1 93 ? -4.902 -8.142 6.929 1.00 94.25 93 PHE A CA 1
ATOM 754 C C . PHE A 1 93 ? -6.161 -8.959 6.662 1.00 94.25 93 PHE A C 1
ATOM 756 O O . PHE A 1 93 ? -6.994 -8.622 5.826 1.00 94.25 93 PHE A O 1
ATOM 763 N N . THR A 1 94 ? -6.312 -10.049 7.414 1.00 91.19 94 THR A N 1
ATOM 764 C CA . THR A 1 94 ? -7.533 -10.859 7.355 1.00 91.19 94 THR A CA 1
ATOM 765 C C . THR A 1 94 ? -8.679 -10.170 8.106 1.00 91.19 94 THR A C 1
ATOM 767 O O . THR A 1 94 ? -8.415 -9.467 9.088 1.00 91.19 94 THR A O 1
ATOM 770 N N . PRO A 1 95 ? -9.950 -10.443 7.750 1.00 85.38 95 PRO A N 1
ATOM 771 C CA . PRO A 1 95 ? -11.109 -9.916 8.474 1.00 85.38 95 PRO A CA 1
ATOM 772 C C . PRO A 1 95 ? -11.125 -10.256 9.971 1.00 85.38 95 PRO A C 1
ATOM 774 O O . PRO A 1 95 ? -11.739 -9.549 10.751 1.00 85.38 95 PRO A O 1
ATOM 777 N N . LYS A 1 96 ? -10.385 -11.276 10.427 1.00 83.62 96 LYS A N 1
ATOM 778 C CA . LYS A 1 96 ? -10.255 -11.594 11.862 1.00 83.62 96 LYS A CA 1
ATOM 779 C C . LYS A 1 96 ? -9.622 -10.463 12.686 1.00 83.62 96 LYS A C 1
ATOM 781 O O . LYS A 1 96 ? -9.736 -10.461 13.906 1.00 83.62 96 LYS A O 1
ATOM 786 N N . GLN A 1 97 ? -8.951 -9.507 12.041 1.00 87.88 97 GLN A N 1
ATOM 787 C CA . GLN A 1 97 ? -8.353 -8.350 12.711 1.00 87.88 97 GLN A CA 1
ATOM 788 C C . GLN A 1 97 ? -9.377 -7.257 13.078 1.00 87.88 97 GLN A C 1
ATOM 790 O O . GLN A 1 97 ? -9.010 -6.294 13.752 1.00 87.88 97 GLN A O 1
ATOM 795 N N . THR A 1 98 ? -10.662 -7.402 12.720 1.00 90.06 98 THR A N 1
ATOM 796 C CA . THR A 1 98 ? -11.729 -6.452 13.101 1.00 90.06 98 THR A CA 1
ATOM 797 C C . THR A 1 98 ? -11.880 -6.304 14.614 1.00 90.06 98 THR A C 1
ATOM 799 O O . THR A 1 98 ? -12.117 -5.199 15.097 1.00 90.06 98 THR A O 1
ATOM 802 N N . GLN A 1 99 ? -11.628 -7.362 15.393 1.00 90.56 99 GLN A N 1
ATOM 803 C CA . GLN A 1 99 ? -11.649 -7.296 16.860 1.00 90.56 99 GLN A CA 1
ATOM 804 C C . GLN A 1 99 ? -10.680 -6.237 17.413 1.00 90.56 99 GLN A C 1
ATOM 806 O O . GLN A 1 99 ? -10.981 -5.569 18.402 1.00 90.56 99 GLN A O 1
ATOM 811 N N . ARG A 1 100 ? -9.528 -6.035 16.760 1.00 91.06 100 ARG A N 1
ATOM 812 C CA . ARG A 1 100 ? -8.565 -5.003 17.164 1.00 91.06 100 ARG A CA 1
ATOM 813 C C . ARG A 1 100 ? -9.107 -3.598 16.916 1.00 91.06 100 ARG A C 1
ATOM 815 O O . ARG A 1 100 ? -8.861 -2.715 17.729 1.00 91.06 100 ARG A O 1
ATOM 822 N N . ILE A 1 101 ? -9.869 -3.403 15.840 1.00 92.12 101 ILE A N 1
ATOM 823 C CA . ILE A 1 101 ? -10.534 -2.129 15.541 1.00 92.12 101 ILE A CA 1
ATOM 824 C C . ILE A 1 101 ? -11.550 -1.815 16.645 1.00 92.12 101 ILE A C 1
ATOM 826 O O . ILE A 1 101 ? -11.514 -0.722 17.199 1.00 92.12 101 ILE A O 1
ATOM 830 N N . HIS A 1 102 ? -12.377 -2.787 17.045 1.00 91.75 102 HIS A N 1
ATOM 831 C CA . HIS A 1 102 ? -13.315 -2.620 18.166 1.00 91.75 102 HIS A CA 1
ATOM 832 C C . HIS A 1 102 ? -12.608 -2.252 19.474 1.00 91.75 102 HIS A C 1
ATOM 834 O O . HIS A 1 102 ? -13.014 -1.309 20.147 1.00 91.75 102 HIS A O 1
ATOM 840 N N . MET A 1 103 ? -11.515 -2.945 19.812 1.00 90.44 103 MET A N 1
ATOM 841 C CA . MET A 1 103 ? -10.711 -2.631 20.999 1.00 90.44 103 MET A CA 1
ATOM 842 C C . MET A 1 103 ? -10.194 -1.184 20.972 1.00 90.44 103 MET A C 1
ATOM 844 O O . MET A 1 103 ? -10.329 -0.477 21.965 1.00 90.44 103 MET A O 1
ATOM 848 N N . LEU A 1 104 ? -9.652 -0.733 19.835 1.00 90.75 104 LEU A N 1
ATOM 849 C CA . LEU A 1 104 ? -9.143 0.632 19.669 1.00 90.75 104 LEU A CA 1
ATOM 850 C C . LEU A 1 104 ? -10.252 1.682 19.788 1.00 90.75 104 LEU A C 1
ATOM 852 O O . LEU A 1 104 ? -10.039 2.717 20.410 1.00 90.75 104 LEU A O 1
ATOM 856 N N . LEU A 1 105 ? -11.438 1.413 19.234 1.00 88.94 105 LEU A N 1
ATOM 857 C CA . LEU A 1 105 ? -12.581 2.324 19.322 1.00 88.94 105 LEU A CA 1
ATOM 858 C C . LEU A 1 105 ? -13.185 2.392 20.731 1.00 88.94 105 LEU A C 1
ATOM 860 O O . LEU A 1 105 ? -13.705 3.438 21.110 1.00 88.94 105 LEU A O 1
ATOM 864 N N . ASN A 1 106 ? -13.102 1.318 21.519 1.00 86.81 106 ASN A N 1
ATOM 865 C CA . ASN A 1 106 ? -13.570 1.321 22.908 1.00 86.81 106 ASN A CA 1
ATOM 866 C C . ASN A 1 106 ? -12.677 2.168 23.825 1.00 86.81 106 ASN A C 1
ATOM 868 O O . ASN A 1 106 ? -13.166 2.726 24.801 1.00 86.81 106 ASN A O 1
ATOM 872 N N . CYS A 1 107 ? -11.391 2.327 23.497 1.00 78.31 107 CYS A N 1
ATOM 873 C CA . CYS A 1 107 ? -10.495 3.242 24.210 1.00 78.31 107 CYS A CA 1
ATOM 874 C C . CYS A 1 107 ? -10.836 4.730 23.991 1.00 78.31 107 CYS A C 1
ATOM 876 O O . CYS A 1 107 ? -10.273 5.581 24.668 1.00 78.31 107 CYS A O 1
ATOM 878 N N . VAL A 1 108 ? -11.736 5.044 23.053 1.00 77.88 108 VAL A N 1
ATOM 879 C CA . VAL A 1 108 ? -12.130 6.409 22.651 1.00 77.88 108 VAL A CA 1
ATOM 880 C C . VAL A 1 108 ? -13.499 6.800 23.251 1.00 77.88 108 VAL A C 1
ATOM 882 O O . VAL A 1 108 ? -14.065 7.831 22.911 1.00 77.88 108 VAL A O 1
ATOM 885 N N . ALA A 1 109 ? -14.067 5.972 24.136 1.00 61.84 109 ALA A N 1
ATOM 886 C CA . ALA A 1 109 ? -15.490 5.991 24.487 1.00 61.84 109 ALA A CA 1
ATOM 887 C C . ALA A 1 109 ? -15.998 7.165 25.357 1.00 61.84 109 ALA A C 1
ATOM 889 O O . ALA A 1 109 ? -17.193 7.183 25.628 1.00 61.84 109 ALA A O 1
ATOM 890 N N . ASP A 1 110 ? -15.168 8.142 25.740 1.00 58.28 110 ASP A N 1
ATOM 891 C CA . ASP A 1 110 ? -15.562 9.192 26.704 1.00 58.28 110 ASP A CA 1
ATOM 892 C C . ASP A 1 110 ? -15.342 10.652 26.255 1.00 58.28 110 ASP A C 1
ATOM 894 O O . ASP A 1 110 ? -15.493 11.568 27.060 1.0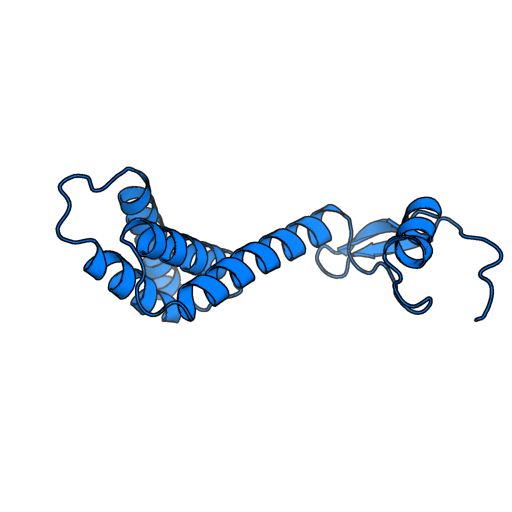0 58.28 110 ASP A O 1
ATOM 898 N N . GLU A 1 111 ? -15.054 10.926 24.977 1.00 53.78 111 GLU A N 1
ATOM 899 C CA . GLU A 1 111 ? -15.034 12.312 24.482 1.00 53.78 111 GLU A CA 1
ATOM 900 C C . GLU A 1 111 ? -16.222 12.593 23.555 1.00 53.78 111 GLU A C 1
ATOM 902 O O . GLU A 1 111 ? -16.434 11.919 22.547 1.00 53.78 111 GLU A O 1
ATOM 907 N N . ASP A 1 112 ? -16.988 13.624 23.926 1.00 53.66 112 ASP A N 1
ATOM 908 C CA . ASP A 1 112 ? -18.290 14.097 23.419 1.00 53.66 112 ASP A CA 1
ATOM 909 C C . ASP A 1 112 ? -18.311 14.532 21.932 1.00 53.66 112 ASP A C 1
ATOM 911 O O . ASP A 1 112 ? -19.166 15.280 21.463 1.00 53.66 112 ASP A O 1
ATOM 915 N N . THR A 1 113 ? -17.351 14.065 21.141 1.00 55.97 113 THR A N 1
ATOM 916 C CA . THR A 1 113 ? -17.248 14.286 19.703 1.00 55.97 113 THR A CA 1
ATOM 917 C C . THR A 1 113 ? -16.759 12.997 19.058 1.00 55.97 113 THR A C 1
ATOM 919 O O . THR A 1 113 ? -15.569 12.788 18.838 1.00 55.97 113 THR A O 1
ATOM 922 N N . LEU A 1 114 ? -17.703 12.120 18.703 1.00 60.28 114 LEU A N 1
ATOM 923 C CA . LEU A 1 114 ? -17.507 11.024 17.746 1.00 60.28 114 LEU A CA 1
ATOM 924 C C . LEU A 1 114 ? -17.193 11.601 16.358 1.00 60.28 114 LEU A C 1
ATOM 926 O O . LEU A 1 114 ? -17.976 11.420 15.427 1.00 60.28 114 LEU A O 1
ATOM 930 N N . GLY A 1 115 ? -16.090 12.346 16.241 1.00 73.81 115 GLY A N 1
ATOM 931 C CA . GLY A 1 115 ? -15.711 13.096 15.053 1.00 73.81 115 GLY A CA 1
ATOM 932 C C . GLY A 1 115 ? -15.844 12.233 13.805 1.00 73.81 115 GLY A C 1
ATOM 933 O O . GLY A 1 115 ? -15.699 11.010 13.879 1.00 73.81 115 GLY A O 1
ATOM 934 N N . ASP A 1 116 ? -16.121 12.865 12.664 1.00 83.25 116 ASP A N 1
ATOM 935 C CA . ASP A 1 116 ? -16.509 12.218 11.400 1.00 83.25 116 ASP A CA 1
ATOM 936 C C . ASP A 1 116 ? -15.681 10.966 11.038 1.00 83.25 116 ASP A C 1
ATOM 938 O O . ASP A 1 116 ? -16.201 10.012 10.453 1.00 83.25 116 ASP A O 1
ATOM 942 N N . ARG A 1 117 ? -14.410 10.921 11.461 1.00 88.81 117 ARG A N 1
ATOM 943 C CA . ARG A 1 117 ? -13.507 9.762 11.381 1.00 88.81 117 ARG A CA 1
ATOM 944 C C . ARG A 1 117 ? -14.054 8.500 12.053 1.00 88.81 117 ARG A C 1
ATOM 946 O O . ARG A 1 117 ? -14.131 7.460 11.406 1.00 88.81 117 ARG A O 1
ATOM 953 N N . VAL A 1 118 ? -14.479 8.554 13.317 1.00 88.88 118 VAL A N 1
ATOM 954 C CA . VAL A 1 118 ? -14.971 7.368 14.050 1.00 88.88 118 VAL A CA 1
ATOM 955 C C . VAL A 1 118 ? -16.258 6.832 13.425 1.00 88.88 118 VAL A C 1
ATOM 957 O O . VAL A 1 118 ? -16.417 5.618 13.265 1.00 88.88 118 VAL A O 1
ATOM 960 N N . VAL A 1 119 ? -17.163 7.726 13.018 1.00 88.56 119 VAL A N 1
ATOM 961 C CA . VAL A 1 119 ? -18.393 7.357 12.301 1.00 88.56 119 VAL A CA 1
ATOM 962 C C . VAL A 1 119 ? -18.056 6.653 10.984 1.00 88.56 119 VAL A C 1
ATOM 964 O O . VAL A 1 119 ? -18.628 5.602 10.676 1.00 88.56 119 VAL A O 1
ATOM 967 N N . LEU A 1 120 ? -17.087 7.180 10.231 1.00 91.56 120 LEU A N 1
ATOM 968 C CA . LEU A 1 120 ? -16.626 6.578 8.985 1.00 91.56 120 LEU A CA 1
ATOM 969 C C . LEU A 1 120 ? -15.992 5.195 9.204 1.00 91.56 120 LEU A C 1
ATOM 971 O O . LEU A 1 120 ? -16.308 4.265 8.456 1.00 91.56 120 LEU A O 1
ATOM 975 N N . ILE A 1 121 ? -15.156 5.033 10.236 1.00 93.00 121 ILE A N 1
ATOM 976 C CA . ILE A 1 121 ? -14.538 3.745 10.594 1.00 93.00 121 ILE A CA 1
ATOM 977 C C . ILE A 1 121 ? -15.621 2.712 10.900 1.00 93.00 121 ILE A C 1
ATOM 979 O O . ILE A 1 121 ? -15.602 1.629 10.319 1.00 93.00 121 ILE A O 1
ATOM 983 N N . ARG A 1 122 ? -16.605 3.043 11.746 1.00 91.75 122 ARG A N 1
ATOM 984 C CA . ARG A 1 122 ? -17.701 2.119 12.091 1.00 91.75 122 ARG A CA 1
ATOM 985 C C . ARG A 1 122 ? -18.514 1.707 10.865 1.00 91.75 122 ARG A C 1
ATOM 987 O O . ARG A 1 122 ? -18.828 0.530 10.706 1.00 91.75 122 ARG A O 1
ATOM 994 N N . LYS A 1 123 ? -18.812 2.653 9.967 1.00 92.44 123 LYS A N 1
ATOM 995 C CA . LYS A 1 123 ? -19.530 2.368 8.715 1.00 92.44 123 LYS A CA 1
ATOM 996 C C . LYS A 1 123 ? -18.758 1.390 7.823 1.00 92.44 123 LYS A C 1
ATOM 998 O O . LYS A 1 123 ? -19.347 0.454 7.286 1.00 92.44 123 LYS A O 1
ATOM 1003 N N . ARG A 1 124 ? -17.453 1.606 7.648 1.00 94.75 124 ARG A N 1
ATOM 1004 C CA . ARG A 1 124 ? -16.578 0.725 6.856 1.00 94.75 124 ARG A CA 1
ATOM 1005 C C . ARG A 1 124 ? -16.425 -0.653 7.506 1.00 94.75 124 ARG A C 1
ATOM 1007 O O . ARG A 1 124 ? -16.565 -1.658 6.817 1.00 94.75 124 ARG A O 1
ATOM 1014 N N . LEU A 1 125 ? -16.238 -0.699 8.824 1.00 92.88 125 LEU A N 1
ATOM 1015 C CA . LEU A 1 125 ? -16.130 -1.929 9.610 1.00 92.88 125 LEU A CA 1
ATOM 1016 C C . LEU A 1 125 ? -17.359 -2.829 9.442 1.00 92.88 125 LEU A C 1
ATOM 1018 O O . LEU A 1 125 ? -17.216 -3.997 9.090 1.00 92.88 125 LEU A O 1
ATOM 1022 N N . HIS A 1 126 ? -18.558 -2.256 9.576 1.00 92.38 126 HIS A N 1
ATOM 1023 C CA . HIS A 1 126 ? -19.810 -2.987 9.386 1.00 92.38 126 HIS A CA 1
ATOM 1024 C C . HIS A 1 126 ? -19.921 -3.616 7.986 1.00 92.38 126 HIS A C 1
ATOM 1026 O O . HIS A 1 126 ? -20.392 -4.743 7.834 1.00 92.38 126 HIS A O 1
ATOM 1032 N N . ASN A 1 127 ? -19.453 -2.916 6.947 1.00 91.88 127 ASN A N 1
ATOM 1033 C CA . ASN A 1 127 ? -19.446 -3.463 5.590 1.00 91.88 127 ASN A CA 1
ATOM 1034 C C . ASN A 1 127 ? -18.493 -4.656 5.448 1.00 91.88 127 ASN A C 1
ATOM 1036 O O . ASN A 1 127 ? -18.842 -5.621 4.773 1.00 91.88 127 ASN A O 1
ATOM 1040 N N . ILE A 1 128 ? -17.312 -4.603 6.069 1.00 90.31 128 ILE A N 1
ATOM 1041 C CA . ILE A 1 128 ? -16.329 -5.696 6.027 1.00 90.31 128 ILE A CA 1
ATOM 1042 C C . ILE A 1 128 ? -16.868 -6.934 6.740 1.00 90.31 128 ILE A C 1
ATOM 1044 O O . ILE A 1 128 ? -16.802 -8.027 6.183 1.00 90.31 128 ILE A O 1
ATOM 1048 N N . GLU A 1 129 ? -17.430 -6.761 7.936 1.00 90.12 129 GLU A N 1
ATOM 1049 C CA . GLU A 1 129 ? -17.990 -7.858 8.734 1.00 90.12 129 GLU A CA 1
ATOM 1050 C C . GLU A 1 129 ? -19.129 -8.548 7.976 1.00 90.12 129 GLU A C 1
ATOM 1052 O O . GLU A 1 129 ? -19.059 -9.752 7.722 1.00 90.12 129 GLU A O 1
ATOM 1057 N N . ARG A 1 130 ? -20.086 -7.769 7.457 1.00 88.81 130 ARG A N 1
ATOM 1058 C CA . ARG A 1 130 ? -21.184 -8.288 6.630 1.00 88.81 130 ARG A CA 1
ATOM 1059 C C . ARG A 1 130 ? -20.690 -9.022 5.380 1.00 88.81 130 ARG A C 1
ATOM 1061 O O . ARG A 1 130 ? -21.254 -10.041 4.993 1.00 88.81 130 ARG A O 1
ATOM 1068 N N . ASN A 1 131 ? -19.654 -8.514 4.715 1.00 83.44 131 ASN A N 1
ATOM 1069 C CA . ASN A 1 131 ? -19.098 -9.170 3.530 1.00 83.44 131 ASN A CA 1
ATOM 1070 C C . ASN A 1 131 ? -18.369 -10.475 3.883 1.00 83.44 131 ASN A C 1
ATOM 1072 O O . ASN A 1 131 ? -18.381 -11.404 3.083 1.00 83.44 131 ASN A O 1
ATOM 1076 N N . SER A 1 132 ? -17.754 -10.554 5.067 1.00 78.75 132 SER A N 1
ATOM 1077 C CA . SER A 1 132 ? -17.057 -11.758 5.528 1.00 78.75 132 SER A CA 1
ATOM 1078 C C . SER A 1 132 ? -18.007 -12.889 5.933 1.00 78.75 132 SER A C 1
ATOM 1080 O O . SER A 1 132 ? -17.693 -14.049 5.687 1.00 78.75 132 SER A O 1
ATOM 1082 N N . GLU A 1 133 ? -19.181 -12.561 6.478 1.00 74.19 133 GLU A N 1
ATOM 1083 C CA . GLU A 1 133 ? -20.227 -13.533 6.831 1.00 74.19 133 GLU A CA 1
ATOM 1084 C C . GLU A 1 133 ? -20.900 -14.146 5.595 1.00 74.19 133 GLU A C 1
ATOM 1086 O O . GLU A 1 133 ? -21.236 -15.323 5.602 1.00 74.19 133 GLU A O 1
ATOM 1091 N N . ASN A 1 134 ? -21.043 -13.375 4.512 1.00 66.00 134 ASN A N 1
ATOM 1092 C CA . ASN A 1 134 ? -21.643 -13.841 3.253 1.00 66.00 134 ASN A CA 1
ATOM 1093 C C . ASN A 1 134 ? -20.690 -14.667 2.366 1.00 66.00 134 ASN A C 1
ATOM 1095 O O . ASN A 1 134 ? -21.104 -15.148 1.314 1.00 66.00 134 ASN A O 1
ATOM 1099 N N . ALA A 1 135 ? -19.409 -14.768 2.733 1.00 59.78 135 ALA A N 1
ATOM 1100 C CA . ALA A 1 135 ? -18.386 -15.492 1.975 1.00 59.78 135 ALA A CA 1
ATOM 1101 C C . ALA A 1 135 ? -18.142 -16.929 2.488 1.00 59.78 135 ALA A C 1
ATOM 1103 O O . ALA A 1 135 ? -17.250 -17.607 1.972 1.00 59.78 135 ALA A O 1
ATOM 1104 N N . VAL A 1 136 ? -18.905 -17.365 3.500 1.00 51.03 136 VAL A N 1
ATOM 1105 C CA . VAL A 1 136 ? -18.919 -18.717 4.095 1.00 51.03 136 VAL A CA 1
ATOM 1106 C C . VAL A 1 136 ? -20.136 -19.482 3.590 1.00 51.03 136 VAL A C 1
ATOM 1108 O O . VAL A 1 136 ? -19.972 -20.684 3.287 1.00 51.03 136 VAL A O 1
#

pLDDT: mean 89.05, std 11.22, range [51.03, 98.19]

Radius of gyration: 20.68 Å; chains: 1; bounding box: 54×33×49 Å

InterPro domains:
  IPR025306 Probable zinc-binding domain [PF13451] (9-55)

Foldseek 3Di:
DPDPPFFAWDWAAAPPPRDIDIPHSVNLCCCCPVVVDDNPDDDNHDPVVVVVVVVLVVLVVLLVVLVPDPDDDLVSLLSNLVSLLVCCVVVNDPLVCLVSSVVSVVVNPPDPDCDPSVVVSVVSNVVSVVVVVVVD

Organism: NCBI:txid652676